Protein AF-A0A1Z4KKT8-F1 (afdb_monomer)

Solvent-accessible surface area (backbone atoms only — not comparable to full-atom values): 6194 Å² total; per-residue (Å²): 143,58,69,70,58,54,51,53,55,49,53,54,49,56,48,55,64,51,48,54,59,49,53,53,50,51,53,51,50,53,50,53,51,50,47,51,50,48,30,69,73,37,65,65,51,48,69,51,70,50,92,86,62,71,69,58,66,46,45,50,31,57,56,51,52,50,52,52,49,53,51,52,52,50,50,64,57,46,52,61,55,51,57,64,70,67,68,71,83,75,66,64,63,61,56,53,58,66,65,64,77,74,80,84,127

Radius of gyration: 26.28 Å; Cα contacts (8 Å, |Δi|>4): 39; chains: 1; bounding box: 70×40×69 Å

Organism: NCBI:txid1973479

Sequence (105 aa):
MNTGVHLRVFVVRDFMKTLAPFFTSLVVAVWVVAIAILSVQNFEPVSLKFLTFQSIKIPVGIVLAFSAGVGFVGVAILQPLWSLSGSGNSRLEEDAEFFVDDEDF

Mean predicted aligned error: 16.02 Å

pLDDT: mean 72.6, std 12.6, range [47.84, 91.06]

Secondary structure (DSSP, 8-state):
--HHHHHHHHHHHHHHHHHHHHHHHHHHHHHHHHHHHHHHH--S-EEE--TTS--EEE-HHHHHHHHHHHHHHHHHHHHHHHHHHTTTSSSHHHHHHHTTTT---

Structure (mmCIF, N/CA/C/O backbone):
data_AF-A0A1Z4KKT8-F1
#
_entry.id   AF-A0A1Z4KKT8-F1
#
loop_
_atom_site.group_PDB
_atom_site.id
_atom_site.type_symbol
_atom_site.label_atom_id
_atom_site.label_alt_id
_atom_site.label_comp_id
_atom_site.label_asym_id
_atom_site.label_entity_id
_atom_site.label_seq_id
_atom_site.pdbx_PDB_ins_code
_atom_site.Cartn_x
_atom_site.Cartn_y
_atom_site.Cartn_z
_atom_site.occupancy
_atom_site.B_iso_or_equiv
_atom_site.auth_seq_id
_atom_site.auth_comp_id
_atom_site.auth_asym_id
_atom_site.auth_atom_id
_atom_site.pdbx_PDB_model_num
ATOM 1 N N . MET A 1 1 ? 24.234 -14.804 -39.764 1.00 57.66 1 MET A N 1
ATOM 2 C CA . MET A 1 1 ? 23.500 -15.860 -39.033 1.00 57.66 1 MET A CA 1
ATOM 3 C C . MET A 1 1 ? 23.490 -15.513 -37.540 1.00 57.66 1 MET A C 1
ATOM 5 O O . MET A 1 1 ? 24.323 -16.025 -36.819 1.00 57.66 1 MET A O 1
ATOM 9 N N . ASN A 1 2 ? 22.649 -14.567 -37.082 1.00 59.38 2 ASN A N 1
ATOM 10 C CA . ASN A 1 2 ? 22.483 -14.301 -35.632 1.00 59.38 2 ASN A CA 1
ATOM 11 C C . ASN A 1 2 ? 21.191 -13.541 -35.237 1.00 59.38 2 ASN A C 1
ATOM 13 O O . ASN A 1 2 ? 21.019 -13.145 -34.088 1.00 59.38 2 ASN A O 1
ATOM 17 N N . THR A 1 3 ? 20.252 -13.315 -36.158 1.00 69.50 3 THR A N 1
ATOM 18 C CA . THR A 1 3 ? 19.022 -12.548 -35.872 1.00 69.50 3 THR A CA 1
ATOM 19 C C . THR A 1 3 ? 18.085 -13.275 -34.900 1.00 69.50 3 THR A C 1
ATOM 21 O O . THR A 1 3 ? 17.432 -12.639 -34.077 1.00 69.50 3 THR A O 1
ATOM 24 N N . GLY A 1 4 ? 18.075 -14.614 -34.917 1.00 71.50 4 GLY A N 1
ATOM 25 C CA . GLY A 1 4 ? 17.268 -15.427 -34.000 1.00 71.50 4 GLY A CA 1
ATOM 26 C C . GLY A 1 4 ? 17.720 -15.373 -32.535 1.00 71.50 4 GLY A C 1
ATOM 27 O O . GLY A 1 4 ? 16.883 -15.453 -31.638 1.00 71.50 4 GLY A O 1
ATOM 28 N N . VAL A 1 5 ? 19.019 -15.191 -32.272 1.00 75.38 5 VAL A N 1
ATOM 29 C CA . VAL A 1 5 ? 19.546 -15.086 -30.899 1.00 75.38 5 VAL A CA 1
ATOM 30 C C . VAL A 1 5 ? 19.212 -13.718 -30.308 1.00 75.38 5 VAL A C 1
ATOM 32 O O . VAL A 1 5 ? 18.734 -13.640 -29.178 1.00 75.38 5 VAL A O 1
ATOM 35 N N . HIS A 1 6 ? 19.343 -12.648 -31.097 1.00 70.00 6 HIS A N 1
ATOM 36 C CA . HIS A 1 6 ? 18.934 -11.304 -30.680 1.00 70.00 6 HIS A CA 1
ATOM 37 C C . HIS A 1 6 ? 17.436 -11.218 -30.359 1.00 70.00 6 HIS A C 1
ATOM 39 O O . HIS A 1 6 ? 17.072 -10.607 -29.356 1.00 70.00 6 HIS A O 1
ATOM 45 N N . LEU A 1 7 ? 16.576 -11.879 -31.144 1.00 73.12 7 LEU A N 1
ATOM 46 C CA . LEU A 1 7 ? 15.133 -11.895 -30.892 1.00 73.12 7 LEU A CA 1
ATOM 47 C C . LEU A 1 7 ? 14.783 -12.625 -29.585 1.00 73.12 7 LEU A C 1
ATOM 49 O O . LEU A 1 7 ? 13.972 -12.134 -28.804 1.00 73.12 7 LEU A O 1
ATOM 53 N N . ARG A 1 8 ? 15.431 -13.761 -29.298 1.00 76.81 8 ARG A N 1
ATOM 54 C CA . ARG A 1 8 ? 15.216 -14.508 -28.046 1.00 76.81 8 ARG A CA 1
ATOM 55 C C . ARG A 1 8 ? 15.689 -13.732 -26.819 1.00 76.81 8 ARG A C 1
ATOM 57 O O . ARG A 1 8 ? 14.981 -13.694 -25.819 1.00 76.81 8 ARG A O 1
ATOM 64 N N . VAL A 1 9 ? 16.846 -13.076 -26.902 1.00 75.69 9 VAL A N 1
ATOM 65 C CA . VAL A 1 9 ? 17.383 -12.262 -25.799 1.00 75.69 9 VAL A CA 1
ATOM 66 C C . VAL A 1 9 ? 16.553 -10.992 -25.582 1.00 75.69 9 VAL A C 1
ATOM 68 O O . VAL A 1 9 ? 16.409 -10.551 -24.445 1.00 75.69 9 VAL A O 1
ATOM 71 N N . PHE A 1 10 ? 15.992 -10.399 -26.639 1.00 77.00 10 PHE A N 1
ATOM 72 C CA . PHE A 1 10 ? 15.071 -9.264 -26.530 1.00 77.00 10 PHE A CA 1
ATOM 73 C C . PHE A 1 10 ? 13.762 -9.673 -25.838 1.00 77.00 10 PHE A C 1
ATOM 75 O O . PHE A 1 10 ? 13.432 -9.129 -24.789 1.00 77.00 10 PHE A O 1
ATOM 82 N N . VAL A 1 11 ? 13.104 -10.733 -26.320 1.00 79.62 11 VAL A N 1
ATOM 83 C CA . VAL A 1 11 ? 11.852 -11.245 -25.731 1.00 79.62 11 VAL A CA 1
ATOM 84 C C . VAL A 1 11 ? 12.022 -11.644 -24.263 1.00 79.62 11 VAL A C 1
ATOM 86 O O . VAL A 1 11 ? 11.209 -11.261 -23.428 1.00 79.62 11 VAL A O 1
ATOM 89 N N . VAL A 1 12 ? 13.086 -12.377 -23.917 1.00 79.88 12 VAL A 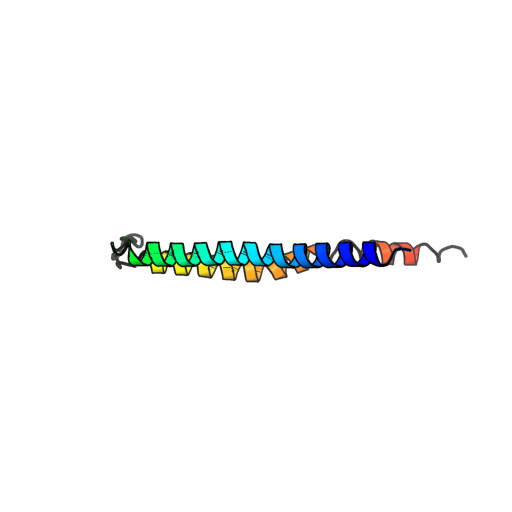N 1
ATOM 90 C CA . VAL A 1 12 ? 13.333 -12.796 -22.525 1.00 79.88 12 VAL A CA 1
ATOM 91 C C . VAL A 1 12 ? 13.601 -11.591 -21.618 1.00 79.88 12 VAL A C 1
ATOM 93 O O . VAL A 1 12 ? 13.128 -11.555 -20.484 1.00 79.88 12 VAL A O 1
ATOM 96 N N . ARG A 1 13 ? 14.301 -10.566 -22.114 1.00 76.94 13 ARG A N 1
ATOM 97 C CA . ARG A 1 13 ? 14.572 -9.328 -21.371 1.00 76.94 13 ARG A CA 1
ATOM 98 C C . ARG A 1 13 ? 13.302 -8.529 -21.091 1.00 76.94 13 ARG A C 1
ATOM 10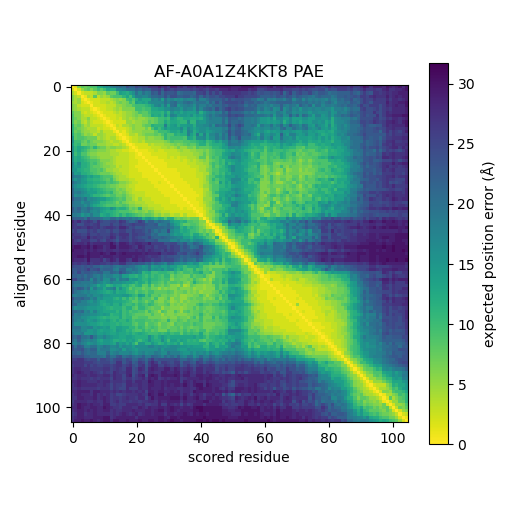0 O O . ARG A 1 13 ? 13.118 -8.081 -19.961 1.00 76.94 13 ARG A O 1
ATOM 107 N N . ASP A 1 14 ? 12.437 -8.361 -22.085 1.00 78.44 14 ASP A N 1
ATOM 108 C CA . ASP A 1 14 ? 11.173 -7.638 -21.914 1.00 78.44 14 ASP A CA 1
ATOM 109 C C . ASP A 1 14 ? 10.168 -8.421 -21.061 1.00 78.44 14 ASP A C 1
ATOM 111 O O . ASP A 1 14 ? 9.456 -7.835 -20.241 1.00 78.44 14 ASP A O 1
ATOM 115 N N . PHE A 1 15 ? 10.184 -9.753 -21.151 1.00 76.56 15 PHE A N 1
ATOM 116 C CA . PHE A 1 15 ? 9.415 -10.624 -20.265 1.00 76.56 15 PHE A CA 1
ATOM 117 C C . PHE A 1 15 ? 9.857 -10.484 -18.799 1.00 76.56 15 PHE A C 1
ATOM 119 O O . PHE A 1 15 ? 9.034 -10.266 -17.914 1.00 76.56 15 PHE A O 1
ATOM 126 N N . MET A 1 16 ? 11.163 -10.501 -18.514 1.00 78.25 16 MET A N 1
ATOM 127 C CA . MET A 1 16 ? 11.664 -10.312 -17.143 1.00 78.25 16 MET A CA 1
ATOM 128 C C . MET A 1 16 ? 11.343 -8.917 -16.580 1.00 78.25 16 MET A C 1
ATOM 130 O O . MET A 1 16 ? 11.029 -8.787 -15.397 1.00 78.25 16 MET A O 1
ATOM 134 N N . LYS A 1 17 ? 11.352 -7.881 -17.428 1.00 78.06 17 LYS A N 1
ATOM 135 C CA . LYS A 1 17 ? 10.962 -6.512 -17.047 1.00 78.06 17 LYS A CA 1
ATOM 136 C C . LYS A 1 17 ? 9.481 -6.367 -16.706 1.00 78.06 17 LYS A C 1
ATOM 138 O O . LYS A 1 17 ? 9.135 -5.485 -15.928 1.00 78.06 17 LYS A O 1
ATOM 143 N N . THR A 1 18 ? 8.618 -7.208 -17.270 1.00 83.00 18 THR A N 1
ATOM 144 C CA . THR A 1 18 ? 7.170 -7.198 -17.009 1.00 83.00 18 THR A CA 1
ATOM 145 C C . THR A 1 18 ? 6.769 -8.130 -15.866 1.00 83.00 18 THR A C 1
ATOM 147 O O . THR A 1 18 ? 5.806 -7.838 -15.158 1.00 83.00 18 THR A O 1
ATOM 150 N N . LEU A 1 19 ? 7.539 -9.190 -15.605 1.00 84.00 19 LEU A N 1
ATOM 151 C CA . LEU A 1 19 ? 7.309 -10.078 -14.463 1.00 84.00 19 LEU A CA 1
ATOM 152 C C . LEU A 1 19 ? 7.488 -9.373 -13.118 1.00 84.00 19 LEU A C 1
ATOM 154 O O . LEU A 1 19 ? 6.665 -9.559 -12.225 1.00 84.00 19 LEU A O 1
ATOM 158 N N . ALA A 1 20 ? 8.534 -8.556 -12.968 1.00 82.44 20 ALA A N 1
ATOM 159 C CA . ALA A 1 20 ? 8.787 -7.840 -11.720 1.00 82.44 20 ALA A CA 1
ATOM 160 C C . ALA A 1 20 ? 7.571 -7.005 -11.261 1.00 82.44 20 ALA A C 1
ATOM 162 O O . ALA A 1 20 ? 7.037 -7.310 -10.196 1.00 82.44 20 ALA A O 1
ATOM 163 N N . PRO A 1 21 ? 7.047 -6.040 -12.046 1.00 86.62 21 PRO A N 1
ATOM 164 C CA . PRO A 1 21 ? 5.878 -5.260 -11.640 1.00 86.62 21 PRO A CA 1
ATOM 165 C C . PRO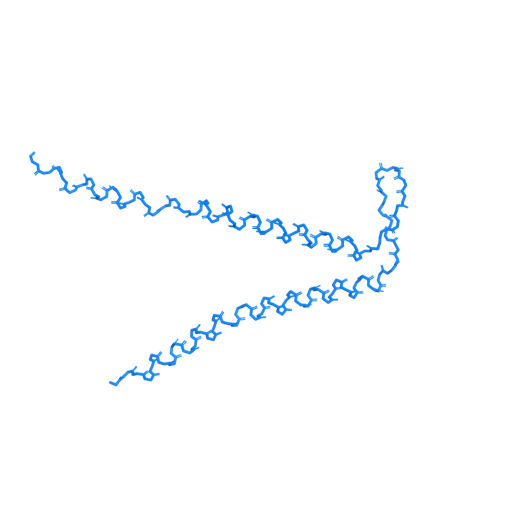 A 1 21 ? 4.600 -6.101 -11.512 1.00 86.62 21 PRO A C 1
ATOM 167 O O . PRO A 1 21 ? 3.739 -5.759 -10.701 1.00 86.62 21 PRO A O 1
ATOM 170 N N . PHE A 1 22 ? 4.475 -7.210 -12.251 1.00 87.69 22 PHE A N 1
ATOM 171 C CA . PHE A 1 22 ? 3.351 -8.139 -12.110 1.00 87.69 22 PHE A CA 1
ATOM 172 C C . PHE A 1 22 ? 3.310 -8.777 -10.715 1.00 87.69 22 PHE A C 1
ATOM 174 O O . PHE A 1 22 ? 2.277 -8.729 -10.045 1.00 87.69 22 PHE A O 1
ATOM 181 N N . PHE A 1 23 ? 4.436 -9.313 -10.234 1.00 88.38 23 PHE A N 1
ATOM 182 C CA . PHE A 1 23 ? 4.508 -9.879 -8.886 1.00 88.38 23 PHE A CA 1
ATOM 183 C C . PHE A 1 23 ? 4.334 -8.809 -7.806 1.00 88.38 23 PHE A C 1
ATOM 185 O O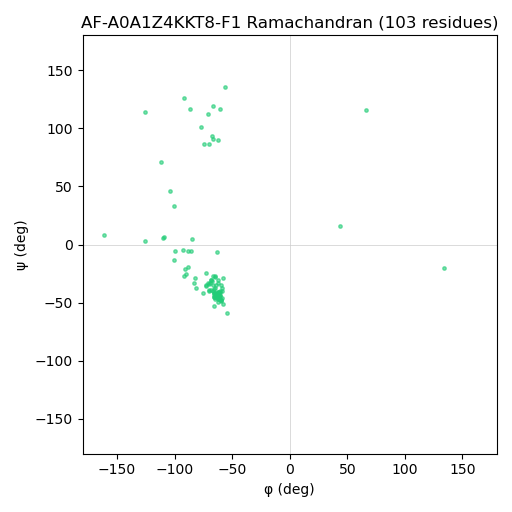 . PHE A 1 23 ? 3.631 -9.054 -6.826 1.00 88.38 23 PHE A O 1
ATOM 192 N N . THR A 1 24 ? 4.892 -7.609 -7.991 1.00 87.12 24 THR A N 1
ATOM 193 C CA . THR A 1 24 ? 4.686 -6.500 -7.045 1.00 87.12 24 THR A CA 1
ATOM 194 C C . THR A 1 24 ? 3.209 -6.123 -6.948 1.00 87.12 24 THR A C 1
ATOM 196 O O . THR A 1 24 ? 2.679 -5.974 -5.848 1.00 87.12 24 THR A O 1
ATOM 199 N N . SER A 1 25 ? 2.518 -6.027 -8.087 1.00 88.00 25 SER A N 1
ATOM 200 C CA . SER A 1 25 ? 1.079 -5.755 -8.132 1.00 88.00 25 SER A CA 1
ATOM 201 C C . SER A 1 25 ? 0.266 -6.864 -7.461 1.00 88.00 25 SER A C 1
ATOM 203 O O . SER A 1 25 ? -0.650 -6.559 -6.699 1.00 88.00 25 SER A O 1
ATOM 205 N N . LEU A 1 26 ? 0.632 -8.132 -7.671 1.00 90.25 26 LEU A N 1
ATOM 206 C CA . LEU A 1 26 ? -0.024 -9.270 -7.027 1.00 90.25 26 LEU A CA 1
ATOM 207 C C . LEU A 1 26 ? 0.114 -9.213 -5.500 1.00 90.25 26 LEU A C 1
ATOM 209 O O . LEU A 1 26 ? -0.876 -9.386 -4.790 1.00 90.25 26 LEU A O 1
ATOM 213 N N . VAL A 1 27 ? 1.315 -8.921 -4.992 1.00 91.06 27 VAL A N 1
ATOM 214 C CA . VAL A 1 27 ? 1.557 -8.766 -3.549 1.00 91.06 27 VAL A CA 1
ATOM 215 C C . VAL A 1 27 ? 0.709 -7.629 -2.985 1.00 91.06 27 VAL A C 1
ATOM 217 O O . VAL A 1 27 ? 0.028 -7.830 -1.981 1.00 91.06 27 VAL A O 1
ATOM 220 N N . VAL A 1 28 ? 0.681 -6.469 -3.649 1.00 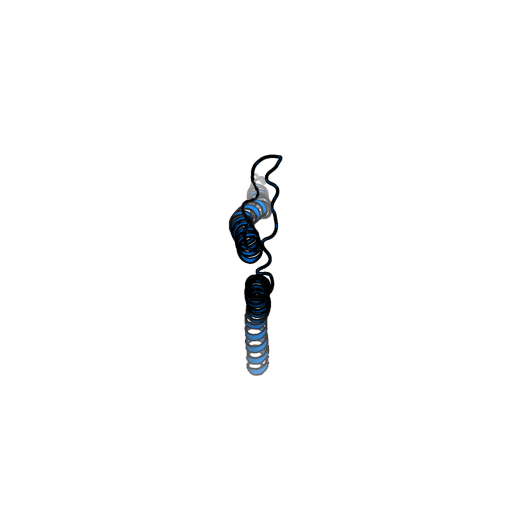90.38 28 VAL A N 1
ATOM 221 C CA . VAL A 1 28 ? -0.146 -5.325 -3.232 1.00 90.38 28 VAL A CA 1
ATOM 222 C C . VAL A 1 28 ? -1.633 -5.686 -3.233 1.00 90.38 28 VAL A C 1
ATOM 224 O O . VAL A 1 28 ? -2.330 -5.374 -2.270 1.00 90.38 28 VAL A O 1
ATOM 227 N N . ALA A 1 29 ? -2.123 -6.386 -4.258 1.00 86.38 29 ALA A N 1
ATOM 228 C CA . ALA A 1 29 ? -3.518 -6.813 -4.339 1.00 86.38 29 ALA A CA 1
ATOM 229 C C . ALA A 1 29 ? -3.898 -7.756 -3.186 1.00 86.38 29 ALA A C 1
ATOM 231 O O . ALA A 1 29 ? -4.920 -7.543 -2.531 1.00 86.38 29 ALA A O 1
ATOM 232 N N . VAL A 1 30 ? -3.054 -8.749 -2.884 1.00 89.06 30 VAL A N 1
ATOM 233 C CA . VAL A 1 30 ? -3.246 -9.645 -1.730 1.00 89.06 30 VAL A CA 1
ATOM 234 C C . VAL A 1 30 ? -3.248 -8.851 -0.423 1.00 89.06 30 VAL A C 1
ATOM 236 O O . VAL A 1 30 ? -4.084 -9.099 0.445 1.00 89.06 30 VAL A O 1
ATOM 239 N N . TRP A 1 31 ? -2.364 -7.862 -0.295 1.00 88.31 31 TRP A N 1
ATOM 240 C CA . TRP A 1 31 ? -2.282 -6.999 0.883 1.00 88.31 31 TRP A CA 1
ATOM 241 C C . TRP A 1 31 ? -3.554 -6.164 1.084 1.00 88.31 31 TRP A C 1
ATOM 243 O O . TRP A 1 31 ? -4.092 -6.112 2.189 1.00 88.31 31 TRP A O 1
ATOM 253 N N . VAL A 1 32 ? -4.095 -5.577 0.013 1.00 86.94 32 VAL A N 1
ATOM 254 C CA . VAL A 1 32 ? -5.360 -4.823 0.041 1.00 86.94 32 VAL A CA 1
ATOM 255 C C . VAL A 1 32 ? -6.537 -5.726 0.422 1.00 86.94 32 VAL A C 1
ATOM 257 O O . VAL A 1 32 ? -7.347 -5.349 1.270 1.00 86.94 32 VAL A O 1
ATOM 260 N N . VAL A 1 33 ? -6.619 -6.931 -0.151 1.00 85.81 33 VAL A N 1
ATOM 261 C CA . VAL A 1 33 ? -7.664 -7.911 0.192 1.00 85.81 33 VAL A CA 1
ATOM 262 C C . VAL A 1 33 ? -7.551 -8.341 1.655 1.00 85.81 33 VAL A C 1
ATOM 264 O O . VAL A 1 33 ? -8.564 -8.397 2.348 1.00 85.81 33 VAL A O 1
ATOM 267 N N . ALA A 1 34 ? -6.337 -8.580 2.157 1.00 81.38 34 ALA A N 1
ATOM 268 C CA . ALA A 1 34 ? -6.113 -8.906 3.562 1.00 81.38 34 ALA A CA 1
ATOM 269 C C . ALA A 1 34 ? -6.583 -7.773 4.488 1.00 81.38 34 ALA A C 1
ATOM 271 O O . ALA A 1 34 ? -7.291 -8.039 5.456 1.00 81.38 34 ALA A O 1
ATOM 272 N N . ILE A 1 35 ? -6.273 -6.511 4.166 1.00 79.56 35 ILE A N 1
ATOM 273 C CA . ILE A 1 35 ? -6.756 -5.342 4.921 1.00 79.56 35 IL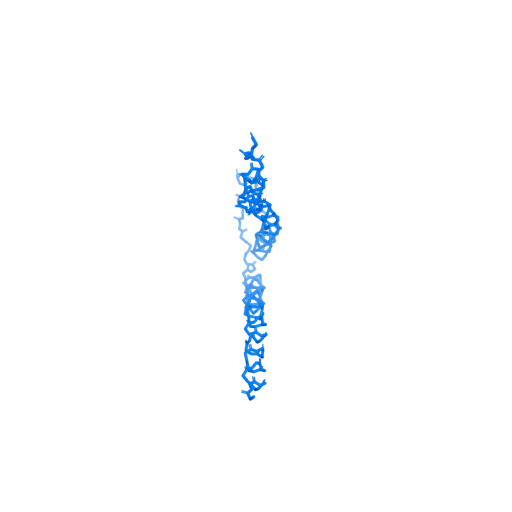E A CA 1
ATOM 274 C C . ILE A 1 35 ? -8.288 -5.262 4.885 1.00 79.56 35 ILE A C 1
ATOM 276 O O . ILE A 1 35 ? -8.907 -5.002 5.916 1.00 79.56 35 ILE A O 1
ATOM 280 N N . ALA A 1 36 ? -8.916 -5.524 3.736 1.00 79.62 36 ALA A N 1
ATOM 281 C CA . ALA A 1 36 ? -10.372 -5.520 3.604 1.00 79.62 36 ALA A CA 1
ATOM 282 C C . ALA A 1 36 ? -11.035 -6.632 4.437 1.00 79.62 36 ALA A C 1
ATOM 284 O O . ALA A 1 36 ? -11.991 -6.365 5.162 1.00 79.62 36 ALA A O 1
ATOM 285 N N . ILE A 1 37 ? -10.505 -7.858 4.390 1.00 78.69 37 ILE A N 1
ATOM 286 C CA . ILE A 1 37 ? -11.010 -8.988 5.182 1.00 78.69 37 ILE A CA 1
ATOM 287 C C . ILE A 1 37 ? -10.814 -8.720 6.675 1.00 78.69 37 ILE A C 1
ATOM 289 O O . ILE A 1 37 ? -11.763 -8.863 7.437 1.00 78.69 37 ILE A O 1
ATOM 293 N N . LEU A 1 38 ? -9.629 -8.272 7.099 1.00 74.25 38 LEU A N 1
ATOM 294 C CA . LEU A 1 38 ? -9.368 -7.907 8.495 1.00 74.25 38 LEU A CA 1
ATOM 295 C C . LEU A 1 38 ? -10.249 -6.735 8.951 1.00 74.25 38 LEU A C 1
ATOM 297 O O . LEU A 1 38 ? -10.680 -6.706 10.095 1.00 74.25 38 LEU A O 1
ATOM 301 N N . SER A 1 39 ? -10.576 -5.795 8.064 1.00 69.62 39 SER A N 1
ATOM 302 C CA . SER A 1 39 ? -11.524 -4.713 8.351 1.00 69.62 39 SER A CA 1
ATOM 303 C C . SER A 1 39 ? -12.950 -5.235 8.577 1.00 69.62 39 SER A C 1
ATOM 305 O O . SER A 1 39 ? -13.623 -4.801 9.509 1.00 69.62 39 SER A O 1
ATOM 307 N N . VAL A 1 40 ? -13.403 -6.182 7.746 1.00 71.69 40 VAL A N 1
ATOM 308 C CA . VAL A 1 40 ? -14.773 -6.732 7.771 1.00 71.69 40 VAL A CA 1
ATOM 309 C C . VAL A 1 40 ? -14.957 -7.831 8.816 1.00 71.69 40 VAL A C 1
ATOM 311 O O . VAL A 1 40 ? -16.061 -8.032 9.300 1.00 71.69 40 VAL A O 1
ATOM 314 N N . GLN A 1 41 ? -13.920 -8.585 9.164 1.00 69.31 41 GLN A N 1
ATOM 315 C CA . GLN A 1 41 ? -14.040 -9.671 10.142 1.00 69.31 41 GLN A CA 1
ATOM 316 C C . GLN A 1 41 ? -13.774 -9.200 11.569 1.00 69.31 41 GLN A C 1
ATOM 318 O O . GLN A 1 41 ? -14.302 -9.769 12.517 1.00 69.31 41 GLN A O 1
ATOM 323 N N . ASN A 1 42 ? -13.003 -8.130 11.728 1.00 65.31 42 ASN A N 1
ATOM 324 C CA . ASN A 1 42 ? -12.547 -7.642 13.018 1.00 65.31 42 ASN A CA 1
ATOM 325 C C . ASN A 1 42 ? -13.350 -6.382 13.423 1.00 65.31 42 ASN A C 1
ATOM 327 O O . ASN A 1 42 ? -12.796 -5.376 13.855 1.00 65.31 42 ASN A O 1
ATOM 331 N N . PHE A 1 43 ? -14.686 -6.430 13.276 1.00 52.69 43 PHE A N 1
ATOM 332 C CA . PHE A 1 43 ? -15.617 -5.360 13.695 1.00 52.69 43 PHE A CA 1
ATOM 333 C C . PHE A 1 43 ? -15.627 -5.111 15.208 1.00 52.69 43 PHE A C 1
ATOM 335 O O . PHE A 1 43 ? -16.272 -4.164 15.666 1.00 52.69 43 PHE A O 1
ATOM 342 N N . GLU A 1 44 ? -14.929 -5.939 15.989 1.00 56.16 44 GLU A N 1
ATOM 343 C CA . GLU A 1 44 ? -14.692 -5.655 17.392 1.00 56.16 44 GLU A CA 1
ATOM 344 C C . GLU A 1 44 ? -13.910 -4.346 17.520 1.00 56.16 44 GLU A C 1
ATOM 346 O O . GLU A 1 44 ? -12.779 -4.229 17.037 1.00 56.16 44 GLU A O 1
ATOM 351 N N . PRO A 1 45 ? -14.506 -3.318 18.140 1.00 54.50 45 PRO A N 1
ATOM 352 C CA . PRO A 1 45 ? -13.865 -2.028 18.178 1.00 54.50 45 PRO A CA 1
ATOM 353 C C . PRO A 1 45 ? -12.657 -2.084 19.106 1.00 54.50 45 PRO A C 1
ATOM 355 O O . PRO A 1 45 ? -12.799 -2.226 20.326 1.00 54.50 45 PRO A O 1
ATOM 358 N N . VAL A 1 46 ? -11.462 -1.957 18.531 1.00 57.38 46 VAL A N 1
ATOM 359 C CA . VAL A 1 46 ? -10.233 -1.921 19.315 1.00 57.38 46 VAL A CA 1
ATOM 360 C C . VAL A 1 46 ? -10.241 -0.639 20.132 1.00 57.38 46 VAL A C 1
ATOM 362 O O . VAL A 1 46 ? -10.315 0.475 19.613 1.00 57.38 46 VAL A O 1
ATOM 365 N N . SER A 1 47 ? -10.210 -0.817 21.450 1.00 55.03 47 SER A N 1
ATOM 366 C CA . SER A 1 47 ? -10.181 0.283 22.404 1.00 55.03 47 SER A CA 1
ATOM 367 C C . SER A 1 47 ? -8.790 0.902 22.394 1.00 55.03 47 SER A C 1
ATOM 369 O O . SER A 1 47 ? -7.928 0.539 23.194 1.00 55.03 47 SER A O 1
ATOM 371 N N . LEU A 1 48 ? -8.562 1.845 21.484 1.00 52.66 48 LEU A N 1
ATOM 372 C CA . LEU A 1 48 ? -7.430 2.755 21.578 1.00 52.66 48 LEU A CA 1
ATOM 373 C C . LEU A 1 48 ? -7.679 3.645 22.799 1.00 52.66 48 LEU A C 1
ATOM 375 O O . LEU A 1 48 ? -8.385 4.651 22.730 1.00 52.66 48 LEU A O 1
ATOM 379 N N . LYS A 1 49 ? -7.145 3.237 23.958 1.00 55.00 49 LYS A N 1
ATO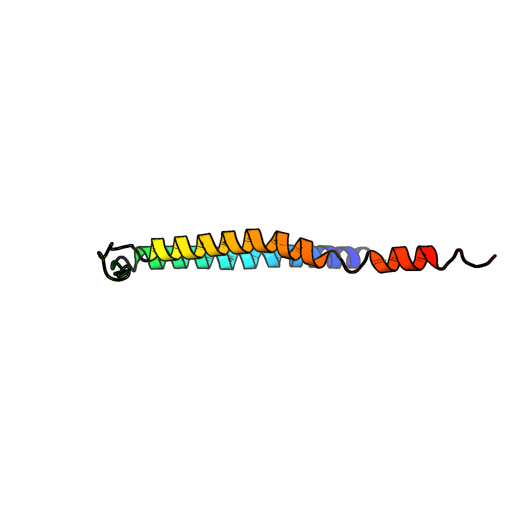M 380 C CA . LYS A 1 49 ? -7.062 4.108 25.134 1.00 55.00 49 LYS A CA 1
ATOM 381 C C . LYS A 1 49 ? -6.081 5.217 24.769 1.00 55.00 49 LYS A C 1
ATOM 383 O O . LYS A 1 49 ? -4.877 5.062 24.951 1.00 55.00 49 LYS A O 1
ATOM 388 N N . PHE A 1 50 ? -6.598 6.315 24.225 1.00 55.34 50 PHE A N 1
ATOM 389 C CA . PHE A 1 50 ? -5.842 7.546 24.044 1.00 55.34 50 PHE A CA 1
ATOM 390 C C . PHE A 1 50 ? -5.436 8.060 25.425 1.00 55.34 50 PHE A C 1
ATOM 392 O O . PHE A 1 50 ? -6.194 8.746 26.097 1.00 55.34 50 PHE A O 1
ATOM 399 N N . LEU A 1 51 ? -4.268 7.620 25.888 1.00 52.91 51 LEU A N 1
ATOM 400 C CA . LEU A 1 51 ? -3.423 8.209 26.926 1.00 52.91 51 LEU A CA 1
ATOM 401 C C . LEU A 1 51 ? -4.047 8.742 28.241 1.00 52.91 51 LEU A C 1
ATOM 403 O O . LEU A 1 51 ? -3.335 9.444 28.946 1.00 52.91 51 LEU A O 1
ATOM 407 N N . THR A 1 52 ? -5.295 8.396 28.600 1.00 54.47 52 THR A N 1
ATOM 408 C CA . THR A 1 52 ? -6.060 8.670 29.855 1.00 54.47 52 THR A CA 1
ATOM 409 C C . THR A 1 52 ? -7.495 9.155 29.581 1.00 54.47 52 THR A C 1
ATOM 411 O O . THR A 1 52 ? -8.357 8.958 30.433 1.00 54.47 52 THR A O 1
ATOM 414 N N . PHE A 1 53 ? -7.825 9.675 28.392 1.00 53.91 53 PHE A N 1
ATOM 415 C CA . PHE A 1 53 ? -9.154 10.241 28.120 1.00 53.91 53 PHE A CA 1
ATOM 416 C C . PHE A 1 53 ? -9.829 9.617 26.888 1.00 53.91 53 PHE A C 1
ATOM 418 O O . PHE A 1 53 ? -9.402 9.799 25.757 1.00 53.91 53 PHE A O 1
ATOM 425 N N . GLN A 1 54 ? -10.931 8.914 27.165 1.00 47.84 54 GLN A N 1
ATOM 426 C CA . GLN A 1 54 ? -12.014 8.522 26.255 1.00 47.84 54 GLN A CA 1
ATOM 427 C C . GLN A 1 54 ? -11.683 7.521 25.122 1.00 47.84 54 GLN A C 1
ATOM 429 O O . GLN A 1 54 ? -10.944 7.784 24.181 1.00 47.84 54 GLN A O 1
ATOM 434 N N . SER A 1 55 ? -12.312 6.341 25.210 1.00 51.12 55 SER A N 1
ATOM 435 C CA . SER A 1 55 ? -12.244 5.268 24.211 1.00 51.12 55 SER A CA 1
ATOM 436 C C . SER A 1 55 ? -13.143 5.606 23.024 1.00 51.12 55 SER A C 1
ATOM 438 O O . SER A 1 55 ? -14.364 5.446 23.097 1.00 51.12 55 SER A O 1
ATOM 440 N N . ILE A 1 56 ? -12.549 6.084 21.929 1.00 59.31 56 ILE A N 1
ATOM 441 C CA . ILE A 1 56 ? -13.223 6.055 20.632 1.00 59.31 56 ILE A CA 1
ATOM 442 C C . ILE A 1 56 ? -12.929 4.694 20.016 1.00 59.31 56 ILE A C 1
ATOM 444 O O . ILE A 1 56 ? -11.789 4.315 19.755 1.00 59.31 56 ILE A O 1
ATOM 448 N N . LYS A 1 57 ? -14.009 3.951 19.830 1.00 59.69 57 LYS A N 1
ATOM 449 C CA . LYS A 1 57 ? -14.067 2.630 19.225 1.00 59.69 57 LYS A CA 1
ATOM 450 C C . LYS A 1 57 ? -13.774 2.748 17.725 1.00 59.69 57 LYS A C 1
ATOM 452 O O . LYS A 1 57 ? -14.701 2.914 16.938 1.00 59.69 57 LYS A O 1
ATOM 457 N N . ILE A 1 58 ? -12.497 2.724 17.337 1.00 66.25 58 ILE A N 1
ATOM 458 C CA . ILE A 1 58 ? -12.093 2.808 15.926 1.00 66.25 58 ILE A CA 1
ATOM 459 C C . ILE A 1 58 ? -11.962 1.388 15.348 1.00 66.25 58 ILE A C 1
ATOM 461 O O . ILE A 1 58 ? -11.232 0.570 15.912 1.00 66.25 58 ILE A O 1
ATOM 465 N N . PRO A 1 59 ? -12.649 1.077 14.232 1.00 72.94 59 PRO A N 1
ATOM 466 C CA . PRO A 1 59 ? -12.474 -0.178 13.513 1.00 72.94 59 PRO A CA 1
ATOM 467 C C . PRO A 1 59 ? -11.013 -0.386 13.114 1.00 72.94 59 PRO A C 1
ATOM 469 O O . PRO A 1 59 ? -10.363 0.514 12.579 1.00 72.94 59 PRO A O 1
ATOM 472 N N . VAL A 1 60 ? -10.508 -1.599 13.310 1.00 71.88 60 VAL A N 1
ATOM 473 C CA . VAL A 1 60 ? -9.117 -1.975 12.995 1.00 71.88 60 VAL A CA 1
ATOM 474 C C . VAL A 1 60 ? -8.766 -1.749 11.526 1.00 71.88 60 VAL A C 1
ATOM 476 O O . VAL A 1 60 ? -7.626 -1.413 11.213 1.00 71.88 60 VAL A O 1
ATOM 479 N N . GLY A 1 61 ? -9.755 -1.831 10.635 1.00 73.44 61 GLY A N 1
ATOM 480 C CA . GLY A 1 61 ? -9.595 -1.472 9.229 1.00 73.44 61 GLY A CA 1
ATOM 481 C C . GLY A 1 61 ? -9.157 -0.025 9.000 1.00 73.44 61 GLY A C 1
ATOM 482 O O . GLY A 1 61 ? -8.322 0.222 8.135 1.00 73.44 61 GLY A O 1
ATOM 483 N N . ILE A 1 62 ? -9.647 0.928 9.800 1.00 74.56 62 ILE A N 1
ATOM 484 C CA . ILE A 1 62 ? -9.267 2.347 9.687 1.00 74.56 62 ILE A CA 1
ATOM 485 C C . ILE A 1 62 ? -7.819 2.545 10.139 1.00 74.56 62 ILE A C 1
ATOM 487 O O . ILE A 1 62 ? -7.063 3.267 9.494 1.00 74.56 62 ILE A O 1
ATOM 491 N N . VAL A 1 63 ? -7.409 1.860 11.209 1.00 79.69 63 VAL A N 1
ATOM 492 C CA . VAL A 1 63 ? -6.028 1.907 11.713 1.00 79.69 63 VAL A CA 1
ATOM 493 C C . VAL A 1 63 ? -5.054 1.318 10.688 1.00 79.69 63 VAL A C 1
ATOM 495 O O . VAL A 1 63 ? -4.022 1.923 10.397 1.00 79.69 63 VAL A O 1
ATOM 498 N N . LEU A 1 64 ? -5.403 0.175 10.091 1.00 79.31 64 LEU A N 1
ATOM 499 C CA . LEU A 1 64 ? -4.616 -0.467 9.034 1.00 79.31 64 LEU A CA 1
ATOM 500 C C . LEU A 1 64 ? -4.538 0.390 7.768 1.00 79.31 64 LEU A C 1
ATOM 502 O O . LEU A 1 64 ? -3.449 0.567 7.226 1.00 79.31 64 LEU A O 1
ATOM 506 N N . ALA A 1 65 ? -5.659 0.960 7.320 1.00 81.06 65 ALA A N 1
ATOM 507 C CA . ALA A 1 65 ? -5.688 1.842 6.156 1.00 81.06 65 ALA A CA 1
ATOM 508 C C . ALA A 1 65 ? -4.836 3.100 6.378 1.00 81.06 65 ALA A C 1
ATOM 510 O O . ALA A 1 65 ? -4.084 3.498 5.488 1.00 81.06 65 ALA A O 1
ATOM 511 N N . PHE A 1 66 ? -4.898 3.693 7.574 1.00 82.62 66 PHE A N 1
ATOM 512 C CA . PHE A 1 66 ? -4.083 4.853 7.925 1.00 82.62 66 PHE A CA 1
ATOM 513 C C . PHE A 1 66 ? -2.590 4.505 7.978 1.00 82.62 66 PHE A C 1
ATOM 515 O O . PHE A 1 66 ? -1.772 5.214 7.399 1.00 82.62 66 PHE A O 1
ATOM 522 N N . SER A 1 67 ? -2.230 3.382 8.606 1.00 85.38 67 SER A N 1
ATOM 523 C CA . SER A 1 67 ? -0.844 2.908 8.671 1.00 85.38 67 SER A CA 1
ATOM 524 C C . SER A 1 67 ? -0.270 2.606 7.284 1.00 85.38 67 SER A C 1
ATOM 526 O O . SER A 1 67 ? 0.821 3.081 6.961 1.00 85.38 67 SER A O 1
ATOM 528 N N . ALA A 1 68 ? -1.014 1.882 6.443 1.00 86.25 68 ALA A N 1
ATOM 529 C CA . ALA A 1 68 ? -0.612 1.601 5.070 1.00 86.25 68 ALA A CA 1
ATOM 530 C C . ALA A 1 68 ? -0.469 2.898 4.259 1.00 86.25 68 ALA A C 1
ATOM 532 O O . ALA A 1 68 ? 0.540 3.087 3.584 1.00 86.25 68 ALA A O 1
ATOM 533 N N . GLY A 1 69 ? -1.432 3.820 4.371 1.00 86.25 69 GLY A N 1
ATOM 534 C CA . GLY A 1 69 ? -1.401 5.113 3.686 1.00 86.25 69 GLY A CA 1
ATOM 535 C C . GLY A 1 69 ? -0.183 5.956 4.064 1.00 86.25 69 GLY A C 1
ATOM 536 O O . GLY A 1 69 ? 0.536 6.420 3.182 1.00 86.25 69 GLY A O 1
ATOM 537 N N . VAL A 1 70 ? 0.104 6.097 5.362 1.00 89.50 70 VAL A N 1
ATOM 538 C CA . VAL A 1 70 ? 1.299 6.812 5.844 1.00 89.50 70 VAL A CA 1
ATOM 539 C C . VAL A 1 70 ? 2.579 6.123 5.370 1.00 89.50 70 VAL A C 1
ATOM 541 O O . VAL A 1 70 ? 3.506 6.805 4.939 1.00 89.50 70 VAL A O 1
ATOM 544 N N . GLY A 1 71 ? 2.626 4.788 5.385 1.00 86.94 71 GLY A N 1
ATOM 545 C CA . GLY A 1 71 ? 3.753 4.020 4.854 1.00 86.94 71 GLY A CA 1
ATOM 546 C C . GLY A 1 71 ? 4.003 4.286 3.367 1.00 86.94 71 GLY A C 1
ATOM 547 O O . GLY A 1 71 ? 5.132 4.586 2.981 1.00 86.94 71 GLY A O 1
ATOM 548 N N . PHE A 1 72 ? 2.956 4.250 2.537 1.00 88.31 72 PHE A N 1
ATOM 549 C CA . PHE A 1 72 ? 3.066 4.542 1.105 1.00 88.31 72 PHE A CA 1
ATOM 550 C C . PHE A 1 72 ? 3.513 5.979 0.838 1.00 88.31 72 PHE A C 1
ATOM 552 O O . PHE A 1 72 ? 4.411 6.191 0.025 1.00 88.31 72 PHE A O 1
ATOM 559 N N . VAL A 1 73 ? 2.938 6.957 1.543 1.00 89.00 73 VAL A N 1
ATOM 560 C CA . VAL A 1 73 ? 3.338 8.368 1.425 1.00 89.00 73 VAL A CA 1
ATOM 561 C C . VAL A 1 73 ? 4.793 8.557 1.862 1.00 89.00 73 VAL A C 1
ATOM 563 O O . VAL A 1 73 ? 5.557 9.225 1.170 1.00 89.00 73 VAL A O 1
ATOM 566 N N . GLY A 1 74 ? 5.208 7.922 2.961 1.00 90.19 74 GLY A N 1
ATOM 567 C CA . GLY A 1 74 ? 6.586 7.970 3.447 1.00 90.19 74 GLY A CA 1
ATOM 568 C C . GLY A 1 74 ? 7.586 7.421 2.430 1.00 90.19 74 GLY A C 1
ATOM 569 O O . GLY A 1 74 ? 8.577 8.083 2.127 1.00 90.19 74 GLY A O 1
ATOM 570 N N . VAL A 1 75 ? 7.305 6.254 1.843 1.00 87.94 75 VAL A N 1
ATOM 571 C CA . VAL A 1 75 ? 8.153 5.661 0.793 1.00 87.94 75 VAL A CA 1
ATOM 572 C C . VAL A 1 75 ? 8.172 6.530 -0.468 1.00 87.94 75 VAL A C 1
ATOM 574 O O . VAL A 1 75 ? 9.246 6.750 -1.027 1.00 87.94 75 VAL A O 1
ATOM 577 N N . ALA A 1 76 ? 7.027 7.074 -0.887 1.00 87.44 76 ALA A N 1
ATOM 578 C CA . ALA A 1 76 ? 6.937 7.948 -2.058 1.00 87.44 76 ALA A CA 1
ATOM 579 C C . ALA A 1 76 ? 7.753 9.243 -1.902 1.00 87.44 76 ALA A C 1
ATOM 581 O O . ALA A 1 76 ? 8.269 9.757 -2.890 1.00 87.44 76 ALA A O 1
ATOM 582 N N . ILE A 1 77 ? 7.902 9.752 -0.675 1.00 88.94 77 ILE A N 1
ATOM 583 C CA . ILE A 1 77 ? 8.743 10.920 -0.369 1.00 88.94 77 ILE A CA 1
ATOM 584 C C . ILE A 1 77 ? 10.222 10.525 -0.230 1.00 88.94 77 ILE A C 1
ATOM 586 O O . ILE A 1 77 ? 11.102 11.260 -0.680 1.00 88.94 77 ILE A O 1
ATOM 590 N N . LEU A 1 78 ? 10.520 9.360 0.358 1.00 88.75 78 LEU A N 1
ATOM 591 C CA . LEU A 1 78 ? 11.896 8.875 0.510 1.00 88.75 78 LEU A CA 1
ATOM 592 C C . LEU A 1 78 ? 12.561 8.538 -0.830 1.00 88.75 78 LEU A C 1
ATOM 594 O O . LEU A 1 78 ? 13.765 8.737 -0.974 1.00 88.75 78 LEU A O 1
ATOM 598 N N . GLN A 1 79 ? 11.804 8.027 -1.804 1.00 85.69 79 GLN A N 1
ATOM 599 C CA . GLN A 1 79 ? 12.341 7.622 -3.107 1.00 85.69 79 GLN A CA 1
ATOM 600 C C . GLN A 1 79 ? 13.054 8.772 -3.855 1.00 85.69 79 GLN A C 1
ATOM 602 O O . GLN A 1 79 ? 14.219 8.596 -4.223 1.00 85.69 79 GLN A O 1
ATOM 607 N N . PRO A 1 80 ? 12.440 9.959 -4.034 1.00 82.81 80 PRO A N 1
ATOM 608 C CA . PRO A 1 80 ? 13.120 11.130 -4.585 1.00 82.81 80 PRO A CA 1
ATOM 609 C C . PRO A 1 80 ? 14.335 11.564 -3.762 1.00 82.81 80 PRO A C 1
ATOM 611 O O . PRO A 1 80 ? 15.367 11.912 -4.329 1.00 82.81 80 PRO A O 1
ATOM 61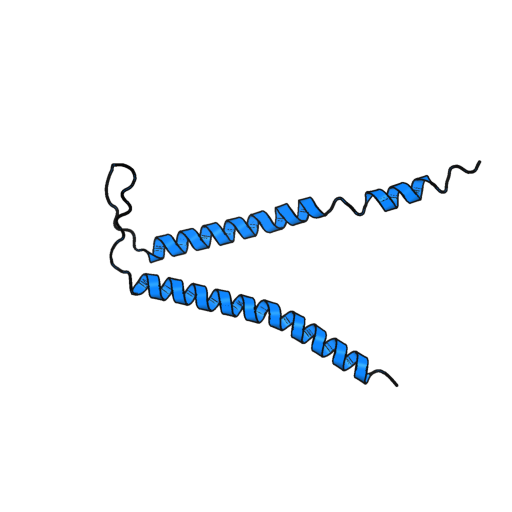4 N N . LEU A 1 81 ? 14.242 11.516 -2.429 1.00 84.12 81 LEU A N 1
ATOM 615 C CA . LEU A 1 81 ? 15.323 11.950 -1.538 1.00 84.12 81 LEU A CA 1
ATOM 616 C C . LEU A 1 81 ? 16.561 11.043 -1.633 1.00 84.12 81 LEU A C 1
ATOM 618 O O . LEU A 1 81 ? 17.683 11.545 -1.684 1.00 84.12 81 LEU A O 1
ATOM 622 N N . TRP A 1 82 ? 16.382 9.723 -1.736 1.00 81.00 82 TRP A N 1
ATOM 623 C CA . TRP A 1 82 ? 17.493 8.790 -1.966 1.00 81.00 82 TRP A CA 1
ATOM 624 C C . TRP A 1 82 ? 18.082 8.968 -3.374 1.00 81.00 82 TRP A C 1
ATOM 626 O O . TRP A 1 82 ? 19.302 8.986 -3.538 1.00 81.00 82 TRP A O 1
ATOM 636 N N . SER A 1 83 ? 17.237 9.193 -4.386 1.00 73.75 83 SER A N 1
ATOM 637 C CA . SER A 1 83 ? 17.703 9.470 -5.753 1.00 73.75 83 SER A CA 1
ATOM 638 C C . SER A 1 83 ? 18.586 10.720 -5.835 1.00 73.75 83 SER A C 1
ATOM 640 O O . SER A 1 83 ? 19.532 10.742 -6.619 1.00 73.75 83 SER A O 1
ATOM 642 N N . LEU A 1 84 ? 18.303 11.746 -5.030 1.00 72.81 84 LEU A N 1
ATOM 643 C CA . LEU A 1 84 ? 19.121 12.959 -4.959 1.00 72.81 84 LEU A CA 1
ATOM 644 C C . LEU A 1 84 ? 20.454 12.711 -4.238 1.00 72.81 84 LEU A C 1
ATOM 646 O O . LEU A 1 84 ? 21.479 13.253 -4.644 1.00 72.81 84 LEU A O 1
ATOM 650 N N . SER A 1 85 ? 20.469 11.848 -3.219 1.00 69.75 85 SER A N 1
ATOM 651 C CA . SER A 1 85 ? 21.688 11.505 -2.473 1.00 69.75 85 SER A CA 1
ATOM 652 C C . SER A 1 85 ? 22.668 10.618 -3.257 1.00 69.75 85 SER A C 1
ATOM 654 O O . SER A 1 85 ? 23.856 10.620 -2.946 1.00 69.75 85 SER A O 1
ATOM 656 N N . GLY A 1 86 ? 22.197 9.846 -4.242 1.00 59.47 86 GLY A N 1
ATOM 657 C CA . GLY A 1 86 ? 23.027 8.927 -5.035 1.00 59.47 86 GLY A CA 1
ATOM 658 C C . GLY A 1 86 ? 23.679 9.539 -6.280 1.00 59.47 86 GLY A C 1
ATOM 659 O O . GLY A 1 86 ? 24.473 8.874 -6.938 1.00 59.47 86 GLY A O 1
ATOM 660 N N . SER A 1 87 ? 23.366 10.792 -6.623 1.00 57.72 87 SER A N 1
ATOM 661 C CA . SER A 1 87 ? 23.783 11.411 -7.893 1.00 57.72 87 SER A CA 1
ATOM 662 C C . SER A 1 87 ? 25.194 12.036 -7.878 1.00 57.72 87 SER A C 1
ATOM 664 O O . SER A 1 87 ? 25.579 12.687 -8.849 1.00 57.72 87 SER A O 1
ATOM 666 N N . GLY A 1 88 ? 25.961 11.890 -6.791 1.00 55.78 88 GLY A N 1
ATOM 667 C CA . GLY A 1 88 ? 27.161 12.701 -6.539 1.00 55.78 88 GLY A CA 1
ATOM 668 C C . GLY A 1 88 ? 28.527 12.088 -6.864 1.00 55.78 88 GLY A C 1
ATOM 669 O O . GLY A 1 88 ? 29.513 12.800 -6.732 1.00 55.78 88 GLY A O 1
ATOM 670 N N . ASN A 1 89 ? 28.636 10.813 -7.262 1.00 56.31 89 ASN A N 1
ATOM 671 C CA . ASN A 1 89 ? 29.945 10.128 -7.264 1.00 56.31 89 ASN A CA 1
ATOM 672 C C . ASN A 1 89 ? 30.559 9.838 -8.645 1.00 56.31 89 ASN A C 1
ATOM 674 O O . ASN A 1 89 ? 31.568 9.152 -8.713 1.00 56.31 89 ASN A O 1
ATOM 678 N N . SER A 1 90 ? 29.971 10.319 -9.742 1.00 54.03 90 SER A N 1
ATOM 679 C CA . SER A 1 90 ? 30.475 10.038 -11.100 1.00 54.03 90 SER A CA 1
ATOM 680 C C . SER A 1 90 ? 30.748 11.280 -11.954 1.00 54.03 90 SER A C 1
ATOM 682 O O . SER A 1 90 ? 31.104 11.132 -13.111 1.00 54.03 90 SER A O 1
ATOM 684 N N . ARG A 1 91 ? 30.587 12.498 -11.411 1.00 54.84 91 ARG A N 1
ATOM 685 C CA . ARG A 1 91 ? 30.888 13.758 -12.130 1.00 54.84 91 ARG A CA 1
ATOM 686 C C . ARG A 1 91 ? 32.229 14.391 -11.750 1.00 54.84 91 ARG A C 1
ATOM 688 O O . ARG A 1 91 ? 32.666 15.299 -12.431 1.00 54.84 91 ARG A O 1
ATOM 695 N N . LEU A 1 92 ? 32.858 13.945 -10.662 1.00 57.22 92 LEU A N 1
ATOM 696 C CA . LEU A 1 92 ? 34.106 14.545 -10.171 1.00 57.22 92 LEU A CA 1
ATOM 697 C C . LEU A 1 92 ? 35.362 13.923 -10.803 1.00 57.22 92 LEU A C 1
ATOM 699 O O . LEU A 1 92 ? 36.412 14.548 -10.773 1.00 57.22 92 LEU A O 1
ATOM 703 N N . GLU A 1 93 ? 35.257 12.720 -11.374 1.00 58.44 93 GLU A N 1
ATOM 704 C CA . GLU A 1 93 ? 36.380 12.031 -12.031 1.00 58.44 93 GLU A CA 1
ATOM 705 C C . GLU A 1 93 ? 36.566 12.504 -13.486 1.00 58.44 93 GLU A C 1
ATOM 707 O O . GLU A 1 93 ? 37.693 12.662 -13.934 1.00 58.44 93 GLU A O 1
ATOM 712 N N . GLU A 1 94 ? 35.473 12.848 -14.183 1.00 60.72 94 GLU A N 1
ATOM 713 C CA . GLU A 1 94 ? 35.497 13.387 -15.557 1.00 60.72 94 GLU A CA 1
ATOM 714 C C . GLU A 1 94 ? 36.072 14.816 -15.603 1.00 60.72 94 GLU A C 1
ATOM 716 O O . GLU A 1 94 ? 36.876 15.136 -16.475 1.00 60.72 94 GLU A O 1
ATOM 721 N N . ASP A 1 95 ? 35.742 15.652 -14.609 1.00 61.72 95 ASP A N 1
ATOM 722 C CA . ASP A 1 95 ? 36.339 16.986 -14.475 1.00 61.72 95 ASP A CA 1
ATOM 723 C C . ASP A 1 95 ? 37.822 16.896 -14.072 1.00 61.72 95 ASP A C 1
ATOM 725 O O . ASP A 1 95 ? 38.613 17.727 -14.498 1.00 61.72 95 ASP A O 1
ATOM 729 N N . ALA A 1 96 ? 38.236 15.894 -13.285 1.00 65.38 96 ALA A N 1
ATOM 730 C CA . ALA A 1 96 ? 39.636 15.740 -12.883 1.00 65.38 96 ALA A CA 1
ATOM 731 C C . ALA A 1 96 ? 40.541 15.266 -14.033 1.00 65.38 96 ALA A C 1
ATOM 733 O O . ALA A 1 96 ? 41.672 15.736 -14.121 1.00 65.38 96 ALA A O 1
ATOM 734 N N . GLU A 1 97 ? 40.059 14.399 -14.932 1.00 63.03 97 GLU A N 1
ATOM 735 C CA . GLU A 1 97 ? 40.804 14.028 -16.148 1.00 63.03 97 GLU A CA 1
ATOM 736 C C . GLU A 1 97 ? 40.913 15.198 -17.141 1.00 63.03 97 GLU A C 1
ATOM 738 O O . GLU A 1 97 ? 41.936 15.343 -17.804 1.00 63.03 97 GLU A O 1
ATOM 743 N N . PHE A 1 98 ? 39.919 16.095 -17.178 1.00 65.81 98 PHE A N 1
ATOM 744 C CA . PHE A 1 98 ? 39.937 17.291 -18.028 1.00 65.81 98 PHE A CA 1
ATOM 745 C C . PHE A 1 98 ? 41.045 18.298 -17.661 1.00 65.81 98 PHE A C 1
ATOM 747 O O . PHE A 1 98 ? 41.526 19.009 -18.536 1.00 65.81 98 PHE A O 1
ATOM 754 N N . PHE A 1 99 ? 41.482 18.356 -16.395 1.00 64.75 99 PHE A N 1
ATOM 755 C CA . PHE A 1 99 ? 42.554 19.267 -15.954 1.00 64.75 99 PHE A CA 1
ATOM 756 C C . PHE A 1 99 ? 43.963 18.652 -15.986 1.00 64.75 99 PHE A C 1
ATOM 758 O O . PHE A 1 99 ? 44.924 19.360 -15.696 1.00 64.75 99 PHE A O 1
ATOM 765 N N . VAL A 1 100 ? 44.107 17.358 -16.294 1.00 63.44 100 VAL A N 1
ATOM 766 C CA . VAL A 1 100 ? 45.414 16.669 -16.279 1.00 63.44 100 VAL A CA 1
ATOM 767 C C . VAL A 1 100 ? 46.121 16.715 -17.643 1.00 63.44 100 VAL A C 1
ATOM 769 O O . VAL A 1 100 ? 47.343 16.626 -17.672 1.00 63.44 100 VAL A O 1
ATOM 772 N N . ASP A 1 101 ? 45.401 16.936 -18.749 1.00 63.91 101 ASP A N 1
ATOM 773 C CA . ASP A 1 101 ? 45.976 16.939 -20.111 1.00 63.91 101 ASP A CA 1
ATOM 774 C C . ASP A 1 101 ? 46.572 18.296 -20.571 1.00 63.91 101 ASP A C 1
ATOM 776 O O . ASP A 1 101 ? 47.192 18.352 -21.631 1.00 63.91 101 ASP A O 1
ATOM 780 N N . ASP A 1 102 ? 46.434 19.382 -19.793 1.00 62.66 102 ASP A N 1
ATOM 781 C CA . ASP A 1 102 ? 46.838 20.746 -20.207 1.00 62.66 102 ASP A CA 1
ATOM 782 C C . ASP A 1 102 ? 48.083 21.329 -19.477 1.00 62.66 102 ASP A C 1
ATOM 784 O O . ASP A 1 102 ? 48.438 22.485 -19.718 1.00 62.66 102 ASP A O 1
ATOM 788 N N . GLU A 1 103 ? 48.794 20.574 -18.622 1.00 61.44 103 GLU A N 1
ATOM 789 C CA . GLU A 1 103 ? 50.018 21.044 -17.916 1.00 61.44 103 GLU A CA 1
ATOM 790 C C . GLU A 1 103 ? 51.357 20.573 -18.537 1.00 61.44 103 GLU A C 1
ATOM 792 O O . GLU A 1 103 ? 52.363 20.430 -17.843 1.00 61.44 103 GLU A O 1
ATOM 797 N N . ASP A 1 104 ? 51.412 20.423 -19.863 1.00 61.34 104 ASP A N 1
ATOM 798 C CA . ASP A 1 104 ? 52.662 20.205 -20.611 1.00 61.34 104 ASP A CA 1
ATOM 799 C C . ASP A 1 104 ? 53.01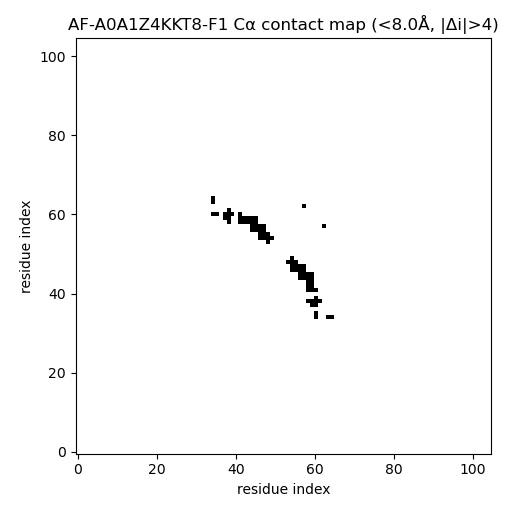1 21.429 -21.496 1.00 61.34 104 ASP A C 1
ATOM 801 O O . ASP A 1 104 ? 52.928 21.369 -22.726 1.00 61.34 104 ASP A O 1
ATOM 805 N N . PHE A 1 105 ? 53.423 22.553 -20.888 1.00 51.59 105 PHE A N 1
ATOM 806 C CA . PHE A 1 105 ? 54.123 23.659 -21.575 1.00 51.59 105 PHE A CA 1
ATOM 807 C C . PHE A 1 105 ? 55.324 24.177 -20.777 1.00 51.59 105 PHE A C 1
ATOM 809 O O . PHE A 1 105 ? 55.155 24.529 -19.589 1.00 51.59 105 PHE A O 1
#

Foldseek 3Di:
DCPVVVVVVVVVVVVVVVVVVVVVVVVVVVVVVVLVCQQVVQQQFPQPPPPPDDGDRDGVSVVSVVVVVVVVVVVVVVVVVVVVVPPPDPPPVVVVVVVPPPPDD